Protein 1CF7 (pdb70)

Structure (mmCIF, N/CA/C/O backbone):
data_1CF7
#
_entry.id   1CF7
#
_cell.length_a   101.300
_cell.length_b   101.300
_cell.length_c   73.500
_cell.angle_alpha   90.00
_cell.angle_beta   90.00
_cell.angle_gamma   120.00
#
_symmetry.space_group_name_H-M   'P 31 2 1'
#
loop_
_entity.id
_entity.type
_entity.pdbx_description
1 polymer "DNA (5'-D(*AP*TP*TP*TP*TP*CP*GP*CP*GP*CP*GP*GP*TP*TP*TP*T)-3')"
2 polymer "DNA (5'-D(*TP*AP*AP*AP*AP*CP*CP*GP*CP*GP*CP*GP*AP*AP*AP*A)-3')"
3 polymer 'PROTEIN (TRANSCRIPTION FACTOR E2F-4)'
4 polymer 'PROTEIN (TRANSCRIPTION FACTOR DP-2)'
5 water water
#
loop_
_atom_site.group_PDB
_atom_site.id
_atom_site.type_symbol
_atom_site.label_atom_id
_atom_site.label_alt_id
_atom_site.label_comp_id
_atom_site.label_asym_id
_atom_site.label_entity_id
_atom_site.label_seq_id
_atom_site.pdbx_PDB_ins_code
_atom_site.Cartn_x
_atom_site.Cartn_y
_atom_site.Cartn_z
_atom_site.occupancy
_atom_site.B_iso_or_equiv
_atom_site.auth_seq_id
_atom_site.auth_comp_id
_atom_site.auth_asym_id
_atom_site.auth_atom_id
_atom_site.pdbx_PDB_model_num
ATOM 616 N N . SER C 3 6 ? 16.490 34.911 13.920 1.00 96.64 16 SER A N 1
ATOM 617 C CA . SER C 3 6 ? 16.481 33.425 13.987 1.00 94.85 16 SER A CA 1
ATOM 618 C C . SER C 3 6 ? 17.858 32.937 14.383 1.00 94.24 16 SER A C 1
ATOM 619 O O . SER C 3 6 ? 17.976 31.890 15.027 1.00 93.68 16 SER A O 1
ATOM 622 N N . ARG C 3 7 ? 18.891 33.701 13.997 1.00 91.60 17 ARG A N 1
ATOM 623 C CA . ARG C 3 7 ? 20.285 33.339 14.291 1.00 88.78 17 ARG A CA 1
ATOM 624 C C . ARG C 3 7 ? 20.553 33.056 15.780 1.00 88.52 17 ARG A C 1
ATOM 625 O O . ARG C 3 7 ? 21.683 32.770 16.171 1.00 92.94 17 ARG A O 1
ATOM 633 N N . HIS C 3 8 ? 19.524 33.129 16.611 1.00 87.45 18 HIS A N 1
ATOM 634 C CA . HIS C 3 8 ? 19.697 32.854 18.022 1.00 84.87 18 HIS A CA 1
ATOM 635 C C . HIS C 3 8 ? 19.339 31.407 18.301 1.00 84.99 18 HIS A C 1
ATOM 636 O O . HIS C 3 8 ? 19.790 30.835 19.284 1.00 84.06 18 HIS A O 1
ATOM 643 N N . GLU C 3 9 ? 18.513 30.824 17.439 1.00 85.50 19 GLU A N 1
ATOM 644 C CA . GLU C 3 9 ? 18.098 29.436 17.606 1.00 87.33 19 GLU A CA 1
ATOM 645 C C . GLU C 3 9 ? 19.298 28.560 17.339 1.00 84.87 19 GLU A C 1
ATOM 646 O O . GLU C 3 9 ? 19.377 27.433 17.814 1.00 84.86 19 GLU A O 1
ATOM 652 N N . LYS C 3 10 ? 20.230 29.092 16.563 1.00 82.25 20 LYS A N 1
ATOM 653 C CA . LYS C 3 10 ? 21.433 28.362 16.208 1.00 81.37 20 LYS A CA 1
ATOM 654 C C . LYS C 3 10 ? 22.663 28.855 16.976 1.00 78.16 20 LYS A C 1
ATOM 655 O O . LYS C 3 10 ? 23.738 29.035 16.388 1.00 78.27 20 LYS A O 1
ATOM 661 N N . SER C 3 11 ? 22.506 29.058 18.286 1.00 71.44 21 SER A N 1
ATOM 662 C CA . SER C 3 11 ? 23.621 29.530 19.112 1.00 67.07 21 SER A CA 1
ATOM 663 C C . SER C 3 11 ? 24.295 28.408 19.930 1.00 65.86 21 SER A C 1
ATOM 664 O O . SER C 3 11 ? 23.640 27.519 20.498 1.00 60.67 21 SER A O 1
ATOM 667 N N . LEU C 3 12 ? 25.617 28.486 19.999 1.00 62.99 22 LEU A N 1
ATOM 668 C CA . LEU C 3 12 ? 26.409 27.521 20.735 1.00 61.54 22 LEU A CA 1
ATOM 669 C C . LEU C 3 12 ? 25.778 27.378 22.127 1.00 61.56 22 LEU A C 1
ATOM 670 O O . LEU C 3 12 ? 25.588 26.254 22.653 1.00 57.84 22 LEU A O 1
ATOM 675 N N . GLY C 3 13 ? 25.436 28.538 22.692 1.00 59.53 23 GLY A N 1
ATOM 676 C CA . GLY C 3 13 ? 24.856 28.587 24.016 1.00 61.75 23 GLY A CA 1
ATOM 677 C C . GLY C 3 13 ? 23.622 27.727 24.182 1.00 64.36 23 GLY A C 1
ATOM 678 O O . GLY C 3 13 ? 23.443 27.076 25.221 1.00 62.58 23 GLY A O 1
ATOM 679 N N . LEU C 3 14 ? 22.750 27.728 23.178 1.00 64.37 24 LEU A N 1
ATOM 680 C CA . LEU C 3 14 ? 21.572 26.902 23.301 1.00 66.38 24 LEU A CA 1
ATOM 681 C C . LEU C 3 14 ? 22.049 25.470 23.261 1.00 65.26 24 LEU A C 1
ATOM 682 O O . LEU C 3 14 ? 21.713 24.687 24.160 1.00 66.62 24 LEU A O 1
ATOM 687 N N . LEU C 3 15 ? 22.859 25.131 22.259 1.00 61.73 25 LEU A N 1
ATOM 688 C CA . LEU C 3 15 ? 23.379 23.767 22.175 1.00 59.15 25 LEU A CA 1
ATOM 689 C C . LEU C 3 15 ? 23.960 23.347 23.515 1.00 58.28 25 LEU A C 1
ATOM 690 O O . LEU C 3 15 ? 23.826 22.202 23.938 1.00 55.94 25 LEU A O 1
ATOM 695 N N . THR C 3 16 ? 24.622 24.294 24.160 1.00 55.64 26 THR A N 1
ATOM 696 C CA . THR C 3 16 ? 25.241 24.037 25.426 1.00 57.82 26 THR A CA 1
ATOM 697 C C . THR C 3 16 ? 24.210 23.541 26.415 1.00 62.11 26 THR A C 1
ATOM 698 O O . THR C 3 16 ? 24.346 22.451 26.983 1.00 62.25 26 THR A O 1
ATOM 702 N N . THR C 3 17 ? 23.167 24.343 26.619 1.00 66.05 27 THR A N 1
ATOM 703 C CA . THR C 3 17 ? 22.107 24.000 27.567 1.00 68.84 27 THR A CA 1
ATOM 704 C C . THR C 3 17 ? 21.614 22.590 27.385 1.00 69.82 27 THR A C 1
ATOM 705 O O . THR C 3 17 ? 21.382 21.877 28.359 1.00 69.97 27 THR A O 1
ATOM 709 N N . LYS C 3 18 ? 21.435 22.198 26.130 1.00 72.01 28 LYS A N 1
ATOM 710 C CA . LYS C 3 18 ? 20.962 20.859 25.816 1.00 74.61 28 LYS A CA 1
ATOM 711 C C . LYS C 3 18 ? 22.020 19.829 26.236 1.00 73.91 28 LYS A C 1
ATOM 712 O O . LYS C 3 18 ? 21.720 18.854 26.922 1.00 72.69 28 LYS A O 1
ATOM 718 N N . PHE C 3 19 ? 23.260 20.069 25.820 1.00 72.76 29 PHE A N 1
ATOM 719 C CA . PHE C 3 19 ? 24.363 19.175 26.132 1.00 71.05 29 PHE A CA 1
ATOM 720 C C . PHE C 3 19 ? 24.376 18.949 27.646 1.00 71.41 29 PHE A C 1
ATOM 721 O O . PHE C 3 19 ? 24.568 17.822 28.104 1.00 69.27 29 PHE A O 1
ATOM 729 N N . VAL C 3 20 ? 24.170 20.023 28.412 1.00 71.23 30 VAL A N 1
ATOM 730 C CA . VAL C 3 20 ? 24.185 19.930 29.870 1.00 74.36 30 VAL A CA 1
ATOM 731 C C . VAL C 3 20 ? 23.091 19.045 30.386 1.00 77.38 30 VAL A C 1
ATOM 732 O O . VAL C 3 20 ? 23.338 18.143 31.178 1.00 76.74 30 VAL A O 1
ATOM 736 N N . SER C 3 21 ? 21.872 19.311 29.945 1.00 80.61 31 SER A N 1
ATOM 737 C CA . SER C 3 21 ? 20.752 18.504 30.379 1.00 84.68 31 SER A CA 1
ATOM 738 C C . SER C 3 21 ? 20.999 17.052 29.988 1.00 86.83 31 SER A C 1
ATOM 739 O O . SER C 3 21 ? 20.839 16.152 30.805 1.00 87.18 31 SER A O 1
ATOM 742 N N . LEU C 3 22 ? 21.413 16.836 28.740 1.00 90.49 32 LEU A N 1
ATOM 743 C CA . LEU C 3 22 ? 21.706 15.495 28.227 1.00 91.70 32 LEU A CA 1
ATOM 744 C C . LEU C 3 22 ? 22.700 14.875 29.199 1.00 93.22 32 LEU A C 1
ATOM 745 O O . LEU C 3 22 ? 22.526 13.754 29.675 1.00 94.09 32 LEU A O 1
ATOM 750 N N . LEU C 3 23 ? 23.741 15.645 29.489 1.00 95.20 33 LEU A N 1
ATOM 751 C CA . LEU C 3 23 ? 24.796 15.247 30.401 1.00 95.81 33 LEU A CA 1
ATOM 752 C C . LEU C 3 23 ? 24.218 14.824 31.752 1.00 97.50 33 LEU A C 1
ATOM 753 O O . LEU C 3 23 ? 24.200 13.640 32.078 1.00 97.86 33 LEU A O 1
ATOM 758 N N . GLN C 3 24 ? 23.727 15.789 32.529 1.00 100.34 34 GLN A N 1
ATOM 759 C CA . GLN C 3 24 ? 23.176 15.493 33.854 1.00 100.62 34 GLN A CA 1
ATOM 760 C C . GLN C 3 24 ? 22.123 14.395 33.902 1.00 100.79 34 GLN A C 1
ATOM 761 O O . GLN C 3 24 ? 21.895 13.815 34.959 1.00 100.82 34 GLN A O 1
ATOM 767 N N . GLU C 3 25 ? 21.479 14.092 32.779 1.00 100.82 35 GLU A N 1
ATOM 768 C CA . GLU C 3 25 ? 20.479 13.024 32.789 1.00 100.82 35 GLU A CA 1
ATOM 769 C C . GLU C 3 25 ? 21.238 11.694 32.774 1.00 100.82 35 GLU A C 1
ATOM 770 O O . GLU C 3 25 ? 21.146 10.917 33.735 1.00 100.82 35 GLU A O 1
ATOM 776 N N . ALA C 3 26 ? 21.997 11.438 31.706 1.00 100.82 36 ALA A N 1
ATOM 777 C CA . ALA C 3 26 ? 22.783 10.207 31.619 1.00 100.82 36 ALA A CA 1
ATOM 778 C C . ALA C 3 26 ? 23.593 10.092 32.915 1.00 100.76 36 ALA A C 1
ATOM 779 O O . ALA C 3 26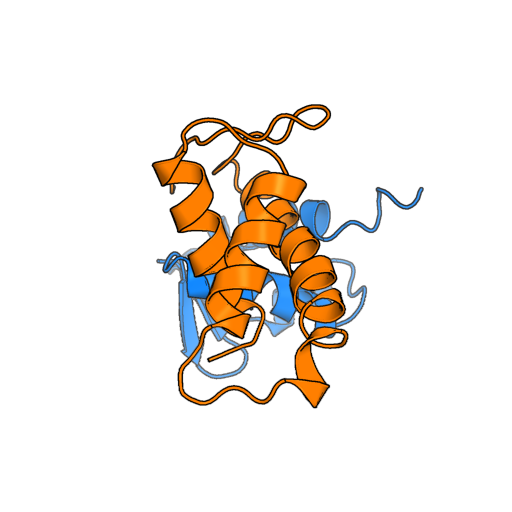 ? 24.552 10.824 33.134 1.00 100.82 36 ALA A O 1
ATOM 781 N N . LYS C 3 27 ? 23.177 9.172 33.777 1.00 100.82 37 LYS A N 1
ATOM 782 C CA . LYS C 3 27 ? 23.824 8.948 35.065 1.00 100.82 37 LYS A CA 1
ATOM 783 C C . LYS C 3 27 ? 25.192 8.291 34.817 1.00 100.82 37 LYS A C 1
ATOM 784 O O . LYS C 3 27 ? 25.631 8.198 33.661 1.00 100.69 37 LYS A O 1
ATOM 790 N N . ASP C 3 28 ? 25.853 7.842 35.888 1.00 100.82 38 ASP A N 1
ATOM 791 C CA . ASP C 3 28 ? 27.184 7.237 35.785 1.00 100.26 38 ASP A CA 1
ATOM 792 C C . ASP C 3 28 ? 28.143 8.418 35.751 1.00 100.24 38 ASP A C 1
ATOM 793 O O . ASP C 3 28 ? 29.128 8.472 36.484 1.00 100.82 38 ASP A O 1
ATOM 798 N N . GLY C 3 29 ? 27.816 9.373 34.890 1.00 99.73 39 GLY A N 1
ATOM 799 C CA . GLY C 3 29 ? 28.626 10.559 34.732 1.00 98.96 39 GLY A CA 1
ATOM 800 C C . GLY C 3 29 ? 29.248 10.482 33.361 1.00 97.94 39 GLY A C 1
ATOM 801 O O . GLY C 3 29 ? 29.982 11.371 32.931 1.00 98.94 39 GLY A O 1
ATOM 802 N N . VAL C 3 30 ? 28.932 9.401 32.663 1.00 96.78 40 VAL A N 1
ATOM 803 C CA . VAL C 3 30 ? 29.482 9.182 31.339 1.00 96.64 40 VAL A CA 1
ATOM 804 C C . VAL C 3 30 ? 28.558 9.548 30.182 1.00 95.09 40 VAL A C 1
ATOM 805 O O . VAL C 3 30 ? 27.366 9.208 30.176 1.00 95.45 40 VAL A O 1
ATOM 809 N N . LEU C 3 31 ? 29.130 10.250 29.205 1.00 92.56 41 LEU A N 1
ATOM 810 C CA . LEU C 3 31 ? 28.385 10.681 28.032 1.00 89.53 41 LEU A CA 1
ATOM 811 C C . LEU C 3 31 ? 29.096 10.204 26.777 1.00 88.14 41 LEU A C 1
ATOM 812 O O . LEU C 3 31 ? 30.327 10.216 26.699 1.00 87.22 41 LEU A O 1
ATOM 817 N N . ASP C 3 32 ? 28.300 9.775 25.803 1.00 87.19 42 ASP A N 1
ATOM 818 C CA . ASP C 3 32 ? 28.809 9.281 24.532 1.00 85.88 42 ASP A CA 1
ATOM 819 C C . ASP C 3 32 ? 28.662 10.416 23.528 1.00 83.87 42 ASP A C 1
ATOM 820 O O . ASP C 3 32 ? 27.543 10.790 23.173 1.00 82.21 42 ASP A O 1
ATOM 825 N N . LEU C 3 33 ? 29.784 10.966 23.074 1.00 82.35 43 LEU A N 1
ATOM 826 C CA . LEU C 3 33 ? 29.744 12.085 22.140 1.00 81.18 43 LEU A CA 1
ATOM 827 C C . LEU C 3 33 ? 28.900 11.823 20.907 1.00 82.43 43 LEU A C 1
ATOM 828 O O . LEU C 3 33 ? 28.461 12.757 20.249 1.00 80.05 43 LEU A O 1
ATOM 833 N N . LYS C 3 34 ? 28.667 10.551 20.604 1.00 85.69 44 LYS A N 1
ATOM 834 C CA . LYS C 3 34 ? 27.858 10.181 19.451 1.00 89.38 44 LYS A CA 1
ATOM 835 C C . LYS C 3 34 ? 26.363 10.435 19.693 1.00 91.01 44 LYS A C 1
ATOM 836 O O . LYS C 3 34 ? 25.649 10.871 18.782 1.00 90.64 44 LYS A O 1
ATOM 842 N N . LEU C 3 35 ? 25.884 10.157 20.904 1.00 92.03 45 LEU A N 1
ATOM 843 C CA . LEU C 3 35 ? 24.474 10.379 21.224 1.00 93.59 45 LEU A CA 1
ATOM 844 C C . LEU C 3 35 ? 24.105 11.846 21.105 1.00 94.68 45 LEU A C 1
ATOM 845 O O . LEU C 3 35 ? 23.233 12.234 20.314 1.00 92.96 45 LEU A O 1
ATOM 850 N N . ALA C 3 36 ? 24.772 12.651 21.925 1.00 96.04 46 ALA A N 1
ATOM 851 C CA . ALA C 3 36 ? 24.545 14.085 21.955 1.00 96.74 46 ALA A CA 1
ATOM 852 C C . ALA C 3 36 ? 24.531 14.615 20.539 1.00 97.68 46 ALA A C 1
ATOM 853 O O . ALA C 3 36 ? 23.644 15.374 20.169 1.00 97.01 46 ALA A O 1
ATOM 855 N N . ALA C 3 37 ? 25.515 14.195 19.748 1.00 98.79 47 ALA A N 1
ATOM 856 C CA . ALA C 3 37 ? 25.625 14.625 18.358 1.00 99.45 47 ALA A CA 1
ATOM 857 C C . ALA C 3 37 ? 24.250 14.665 17.684 1.00 99.95 47 ALA A C 1
ATOM 858 O O . ALA C 3 37 ? 23.831 15.701 17.154 1.00 99.86 47 ALA A O 1
ATOM 860 N N . ASP C 3 38 ? 23.545 13.538 17.720 1.00 99.24 48 ASP A N 1
ATOM 861 C CA . ASP C 3 38 ? 22.215 13.452 17.121 1.00 98.85 48 ASP A CA 1
ATOM 862 C C . ASP C 3 38 ? 21.259 14.310 17.915 1.00 97.14 48 ASP A C 1
ATOM 863 O O . ASP C 3 38 ? 20.716 15.299 17.425 1.00 93.48 48 ASP A O 1
ATOM 868 N N . THR C 3 39 ? 21.068 13.891 19.158 1.00 97.49 49 THR A N 1
ATOM 869 C CA . THR C 3 39 ? 20.191 14.553 20.108 1.00 99.68 49 THR A CA 1
ATOM 870 C C . THR C 3 39 ? 20.318 16.075 20.073 1.00 100.67 49 THR A C 1
ATOM 871 O O . THR C 3 39 ? 19.358 16.787 20.364 1.00 100.82 49 THR A O 1
ATOM 875 N N . LEU C 3 40 ? 21.501 16.570 19.718 1.00 100.82 50 LEU A N 1
ATOM 876 C CA . LEU C 3 40 ? 21.755 18.016 19.674 1.00 100.82 50 LEU A CA 1
ATOM 877 C C . LEU C 3 40 ? 21.629 18.649 18.296 1.00 100.70 50 LEU A C 1
ATOM 878 O O . LEU C 3 40 ? 22.584 19.233 17.777 1.00 100.82 50 LEU A O 1
ATOM 883 N N . ALA C 3 41 ? 20.448 18.529 17.705 1.00 100.82 51 ALA A N 1
ATOM 884 C CA . ALA C 3 41 ? 20.179 19.121 16.399 1.00 100.82 51 ALA A CA 1
ATOM 885 C C . ALA C 3 41 ? 20.971 18.504 15.264 1.00 100.82 51 ALA A C 1
ATOM 886 O O . ALA C 3 41 ? 20.687 18.767 14.093 1.00 100.82 51 ALA A O 1
ATOM 888 N N . VAL C 3 42 ? 21.960 17.682 15.596 1.00 100.82 52 VAL A N 1
ATOM 889 C CA . VAL C 3 42 ? 22.789 17.086 14.556 1.00 100.82 52 VAL A CA 1
ATOM 890 C C . VAL C 3 42 ? 23.171 18.225 13.591 1.00 100.82 52 VAL A C 1
ATOM 891 O O . VAL C 3 42 ? 23.297 18.008 12.378 1.00 100.82 52 VAL A O 1
ATOM 893 N N . ARG C 3 43 ? 23.334 19.431 14.156 1.00 99.14 53 ARG A N 1
ATOM 894 C CA . ARG C 3 43 ? 23.697 20.652 13.415 1.00 97.42 53 ARG A CA 1
ATOM 895 C C . ARG C 3 43 ? 25.044 20.502 12.703 1.00 96.65 53 ARG A C 1
ATOM 896 O O . ARG C 3 43 ? 25.304 21.168 11.700 1.00 97.34 53 ARG A O 1
ATOM 898 N N . GLN C 3 44 ? 25.885 19.634 13.265 1.00 95.43 54 GLN A N 1
ATOM 899 C CA . GLN C 3 44 ? 27.223 19.251 12.780 1.00 91.91 54 GLN A CA 1
ATOM 900 C C . GLN C 3 44 ? 28.203 19.016 13.907 1.00 87.60 54 GLN A C 1
ATOM 901 O O . GLN C 3 44 ? 28.366 19.854 14.795 1.00 88.71 54 GLN A O 1
ATOM 907 N N . LYS C 3 45 ? 28.832 17.842 13.858 1.00 81.43 55 LYS A N 1
ATOM 908 C CA . LYS C 3 45 ? 29.777 17.395 14.871 1.00 73.48 55 LYS A CA 1
ATOM 909 C C . LYS C 3 45 ? 30.665 18.482 15.420 1.00 65.66 55 LYS A C 1
ATOM 910 O O . LYS C 3 45 ? 30.715 18.678 16.636 1.00 64.24 55 LYS A O 1
ATOM 916 N N . ARG C 3 46 ? 31.344 19.190 14.521 1.00 59.69 56 ARG A N 1
ATOM 917 C CA . ARG C 3 46 ? 32.252 20.274 14.904 1.00 56.74 56 ARG A CA 1
ATOM 918 C C . ARG C 3 46 ? 31.839 20.979 16.178 1.00 55.80 56 ARG A C 1
ATOM 919 O O . ARG C 3 46 ? 32.625 21.078 17.117 1.00 56.12 56 ARG A O 1
ATOM 927 N N . ARG C 3 47 ? 30.602 21.465 16.200 1.00 53.36 57 ARG A N 1
ATOM 928 C CA . ARG C 3 47 ? 30.077 22.173 17.364 1.00 54.47 57 ARG A CA 1
ATOM 929 C C . ARG C 3 47 ? 30.236 21.471 18.719 1.00 54.42 57 ARG A C 1
ATOM 930 O O . ARG C 3 47 ? 30.488 22.126 19.747 1.00 54.96 57 ARG A O 1
ATOM 938 N N . ILE C 3 48 ? 30.083 20.150 18.742 1.00 51.71 58 ILE A N 1
ATOM 939 C CA . ILE C 3 48 ? 30.215 19.451 20.010 1.00 51.34 58 ILE A CA 1
ATOM 940 C C . ILE C 3 48 ? 31.563 19.750 20.627 1.00 52.08 58 ILE A C 1
ATOM 941 O O . ILE C 3 48 ? 31.693 20.021 21.833 1.00 48.75 58 ILE A O 1
ATOM 946 N N . TYR C 3 49 ? 32.580 19.737 19.787 1.00 49.54 59 TYR A N 1
ATOM 947 C CA . TYR C 3 49 ? 33.887 19.992 20.325 1.00 51.36 59 TYR A CA 1
ATOM 948 C C . TYR C 3 49 ? 34.008 21.389 20.896 1.00 51.03 59 TYR A C 1
ATOM 949 O O . TYR C 3 49 ? 34.833 21.603 21.805 1.00 46.81 59 TYR A O 1
ATOM 958 N N . ASP C 3 50 ? 33.198 22.329 20.381 1.00 50.38 60 ASP A N 1
ATOM 959 C CA . ASP C 3 50 ? 33.226 23.692 20.904 1.00 48.62 60 ASP A CA 1
ATOM 960 C C . ASP C 3 50 ? 32.825 23.575 22.365 1.00 47.02 60 ASP A C 1
ATOM 961 O O . ASP C 3 50 ? 33.440 24.156 23.246 1.00 45.99 60 ASP A O 1
ATOM 966 N N . ILE C 3 51 ? 31.803 22.791 22.644 1.00 46.16 61 ILE A N 1
ATOM 967 C CA . ILE C 3 51 ? 31.392 22.686 24.032 1.00 49.85 61 ILE A CA 1
ATOM 968 C C . ILE C 3 51 ? 32.432 21.974 24.877 1.00 49.92 61 ILE A C 1
ATOM 969 O O . ILE C 3 51 ? 32.905 22.531 25.863 1.00 50.01 61 ILE A O 1
ATOM 974 N N . THR C 3 52 ? 32.796 20.753 24.495 1.00 49.41 62 THR A N 1
ATOM 975 C CA . THR C 3 52 ? 33.773 20.011 25.290 1.00 50.78 62 THR A CA 1
ATOM 976 C C . THR C 3 52 ? 35.084 20.753 25.542 1.00 49.63 62 THR A C 1
ATOM 977 O O . THR C 3 52 ? 35.589 20.701 26.654 1.00 47.00 62 THR A O 1
ATOM 981 N N . ASN C 3 53 ? 35.641 21.450 24.551 1.00 46.91 63 ASN A N 1
ATOM 982 C CA . ASN C 3 53 ? 36.912 22.129 24.819 1.00 48.11 63 ASN A CA 1
ATOM 983 C C . ASN C 3 53 ? 36.846 23.131 25.989 1.00 46.94 63 ASN A C 1
ATOM 984 O O . ASN C 3 53 ? 37.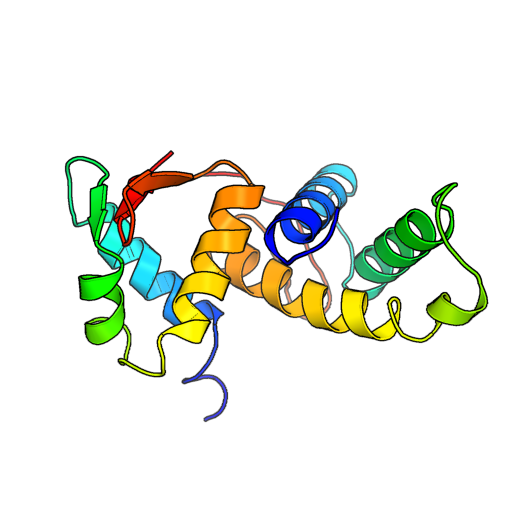783 23.235 26.795 1.00 41.44 63 ASN A O 1
ATOM 989 N N . VAL C 3 54 ? 35.755 23.881 26.095 1.00 43.80 64 VAL A N 1
ATOM 990 C CA . VAL C 3 54 ? 35.720 24.815 27.180 1.00 45.87 64 VAL A CA 1
ATOM 991 C C . VAL C 3 54 ? 35.355 24.147 28.509 1.00 46.37 64 VAL A C 1
ATOM 992 O O . VAL C 3 54 ? 35.893 24.526 29.548 1.00 43.99 64 VAL A O 1
ATOM 996 N N . LEU C 3 55 ? 34.499 23.132 28.507 1.00 43.76 65 LEU A N 1
ATOM 997 C CA . LEU C 3 55 ? 34.235 22.465 29.761 1.00 44.92 65 LEU A CA 1
ATOM 998 C C . LEU C 3 55 ? 35.516 21.752 30.284 1.00 50.98 65 LEU A C 1
ATOM 999 O O . LEU C 3 55 ? 35.702 21.623 31.512 1.00 49.98 65 LEU A O 1
ATOM 1004 N N . GLU C 3 56 ? 36.394 21.302 29.365 1.00 51.50 66 GLU A N 1
ATOM 1005 C CA . GLU C 3 56 ? 37.640 20.628 29.730 1.00 53.74 66 GLU A CA 1
ATOM 1006 C C . GLU C 3 56 ? 38.655 21.644 30.239 1.00 57.45 66 GLU A C 1
ATOM 1007 O O . GLU C 3 56 ? 39.389 21.375 31.196 1.00 60.25 66 GLU A O 1
ATOM 1013 N N . GLY C 3 57 ? 38.695 22.819 29.608 1.00 58.16 67 GLY A N 1
ATOM 1014 C CA . GLY C 3 57 ? 39.626 23.851 30.036 1.00 55.70 67 GLY A CA 1
ATOM 1015 C C . GLY C 3 57 ? 39.383 24.310 31.469 1.00 57.54 67 GLY A C 1
ATOM 1016 O O . GLY C 3 57 ? 40.322 24.687 32.183 1.00 60.56 67 GLY A O 1
ATOM 1017 N N . ILE C 3 58 ? 38.124 24.269 31.885 1.00 53.45 68 ILE A N 1
ATOM 1018 C CA . ILE C 3 58 ? 37.713 24.688 33.209 1.00 55.90 68 ILE A CA 1
ATOM 1019 C C . ILE C 3 58 ? 37.956 23.556 34.204 1.00 58.67 68 ILE A C 1
ATOM 1020 O O . ILE C 3 58 ? 38.166 23.767 35.399 1.00 59.17 68 ILE A O 1
ATOM 1025 N N . GLY C 3 59 ? 37.933 22.336 33.704 1.00 57.06 69 GLY A N 1
ATOM 1026 C CA . GLY C 3 59 ? 38.128 21.233 34.602 1.00 57.70 69 GLY A CA 1
ATOM 1027 C C . GLY C 3 59 ? 36.816 20.646 35.100 1.00 58.25 69 GLY A C 1
ATOM 1028 O O . GLY C 3 59 ? 36.828 19.926 36.090 1.00 61.08 69 GLY A O 1
ATOM 1029 N N . LEU C 3 60 ? 35.693 20.931 34.444 1.00 56.82 70 LEU A N 1
ATOM 1030 C CA . LEU C 3 60 ? 34.421 20.361 34.875 1.00 56.82 70 LEU A CA 1
ATOM 1031 C C . LEU C 3 60 ? 34.163 19.033 34.207 1.00 58.27 70 LEU A C 1
ATOM 1032 O O . LEU C 3 60 ? 33.169 18.372 34.471 1.00 60.84 70 LEU A O 1
ATOM 1037 N N . ILE C 3 61 ? 35.069 18.623 33.341 1.00 61.29 71 ILE A N 1
ATOM 1038 C CA . ILE C 3 61 ? 34.866 17.395 32.606 1.00 62.40 71 ILE A CA 1
ATOM 1039 C C . ILE C 3 61 ? 36.192 16.869 32.126 1.00 64.44 71 ILE A C 1
ATOM 1040 O O . ILE C 3 61 ? 37.215 17.510 32.311 1.00 64.69 71 ILE A O 1
ATOM 1045 N N . GLU C 3 62 ? 36.179 15.704 31.493 1.00 71.10 72 GLU A N 1
ATOM 1046 C CA . GLU C 3 62 ? 37.418 15.112 30.996 1.00 75.10 72 GLU A CA 1
ATOM 1047 C C . GLU C 3 62 ? 37.197 14.004 29.992 1.00 75.72 72 GLU A C 1
ATOM 1048 O O . GLU C 3 62 ? 36.155 13.342 30.019 1.00 75.05 72 GLU A O 1
ATOM 1054 N N . LYS C 3 63 ? 38.168 13.795 29.104 1.00 76.94 73 LYS A N 1
ATOM 1055 C CA . LYS C 3 63 ? 38.010 12.727 28.130 1.00 80.28 73 LYS A CA 1
ATOM 1056 C C . LYS C 3 63 ? 38.159 11.442 28.913 1.00 81.94 73 LYS A C 1
ATOM 1057 O O . LYS C 3 63 ? 39.105 11.311 29.685 1.00 82.53 73 LYS A O 1
ATOM 1063 N N . LYS C 3 64 ? 37.217 10.514 28.750 1.00 83.74 74 LYS A N 1
ATOM 1064 C CA . LYS C 3 64 ? 37.320 9.243 29.449 1.00 86.57 74 LYS A CA 1
ATOM 1065 C C . LYS C 3 64 ? 37.756 8.179 28.446 1.00 88.11 74 LYS A C 1
ATOM 1066 O O . LYS C 3 64 ? 38.498 7.269 28.791 1.00 89.63 74 LYS A O 1
ATOM 1072 N N . SER C 3 65 ? 37.293 8.317 27.204 1.00 91.04 75 SER A N 1
ATOM 1073 C CA . SER C 3 65 ? 37.629 7.423 26.085 1.00 91.77 75 SER A CA 1
ATOM 1074 C C . SER C 3 65 ? 37.040 7.977 24.793 1.00 92.85 75 SER A C 1
ATOM 1075 O O . SER C 3 65 ? 35.977 8.610 24.818 1.00 94.16 75 SER A O 1
ATOM 1078 N N . LYS C 3 66 ? 37.717 7.732 23.668 1.00 93.08 76 LYS A N 1
ATOM 1079 C CA . LYS C 3 66 ? 37.273 8.248 22.367 1.00 92.96 76 LYS A CA 1
ATOM 1080 C C . LYS C 3 66 ? 35.756 8.275 22.260 1.00 91.83 76 LYS A C 1
ATOM 1081 O O . LYS C 3 66 ? 35.085 7.316 22.642 1.00 93.31 76 LYS A O 1
ATOM 1087 N N . ASN C 3 67 ? 35.226 9.396 21.772 1.00 88.68 77 ASN A N 1
ATOM 1088 C CA . ASN C 3 67 ? 33.794 9.565 21.599 1.00 85.58 77 ASN A CA 1
ATOM 1089 C C . ASN C 3 67 ? 33.100 9.478 22.945 1.00 81.51 77 ASN A C 1
ATOM 1090 O O . ASN C 3 67 ? 31.892 9.274 23.012 1.00 80.37 77 ASN A O 1
ATOM 1095 N N . SER C 3 68 ? 33.862 9.650 24.018 1.00 76.33 78 SER A N 1
ATOM 1096 C CA . SER C 3 68 ? 33.274 9.570 25.341 1.00 75.84 78 SER A CA 1
ATOM 1097 C C . SER C 3 68 ? 33.960 10.478 26.376 1.00 74.58 78 SER A C 1
ATOM 1098 O O . SER C 3 68 ? 35.185 10.653 26.365 1.00 72.70 78 SER A O 1
ATOM 1101 N N . ILE C 3 69 ? 33.160 11.050 27.275 1.00 72.37 79 ILE A N 1
ATOM 1102 C CA . ILE C 3 69 ? 33.691 11.941 28.309 1.00 72.35 79 ILE A CA 1
ATOM 1103 C C . ILE C 3 69 ? 32.992 11.806 29.684 1.00 74.37 79 ILE A C 1
ATOM 1104 O O . ILE C 3 69 ? 31.799 11.457 29.761 1.00 72.22 79 ILE A O 1
ATOM 1109 N N . GLN C 3 70 ? 33.746 12.083 30.756 1.00 75.96 80 GLN A N 1
ATOM 1110 C CA . GLN C 3 70 ? 33.255 11.976 32.139 1.00 76.85 80 GLN A CA 1
ATOM 1111 C C . GLN C 3 70 ? 33.018 13.294 32.876 1.00 76.53 80 GLN A C 1
ATOM 1112 O O . GLN C 3 70 ? 33.903 14.143 32.932 1.00 73.87 80 GLN A O 1
ATOM 1118 N N . TRP C 3 71 ? 31.837 13.451 33.473 1.00 78.45 81 TRP A N 1
ATOM 1119 C CA . TRP C 3 71 ? 31.540 14.678 34.213 1.00 79.71 81 TRP A CA 1
ATOM 1120 C C . TRP C 3 71 ? 32.382 14.837 35.454 1.00 81.72 81 TRP A C 1
ATOM 1121 O O . TRP C 3 71 ? 32.480 13.932 36.275 1.00 80.88 81 TRP A O 1
ATOM 1132 N N . LYS C 3 72 ? 32.968 16.023 35.570 1.00 85.37 82 LYS A N 1
ATOM 1133 C CA . LYS C 3 72 ? 33.820 16.420 36.681 1.00 87.63 82 LYS A CA 1
ATOM 1134 C C . LYS C 3 72 ? 35.095 15.598 36.779 1.00 89.00 82 LYS A C 1
ATOM 1135 O O . LYS C 3 72 ? 35.217 14.593 36.051 1.00 91.37 82 LYS A O 1
ATOM 1141 N N . GLY D 4 9 ? 48.790 25.947 25.284 1.00 76.22 68 GLY B N 1
ATOM 1142 C CA . GLY D 4 9 ? 49.488 26.681 24.180 1.00 78.31 68 GLY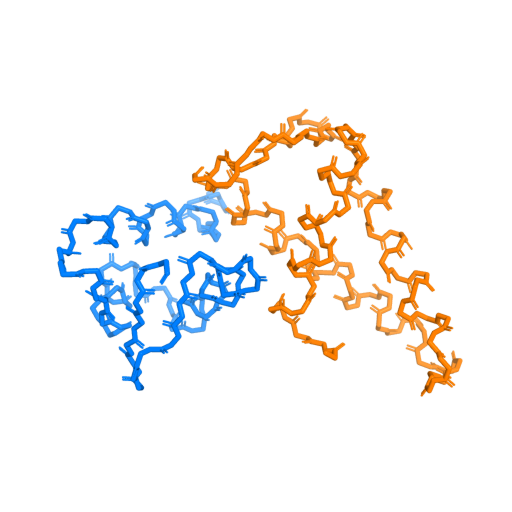 B CA 1
ATOM 1143 C C . GLY D 4 9 ? 48.470 27.550 23.473 1.00 76.20 68 GLY B C 1
ATOM 1144 O O . GLY D 4 9 ? 48.511 28.783 23.550 1.00 76.40 68 GLY B O 1
ATOM 1145 N N . LYS D 4 10 ? 47.558 26.892 22.765 1.00 73.75 69 LYS B N 1
ATOM 1146 C CA . LYS D 4 10 ? 46.477 27.586 22.089 1.00 70.29 69 LYS B CA 1
ATOM 1147 C C . LYS D 4 10 ? 45.237 26.714 22.093 1.00 64.83 69 LYS B C 1
ATOM 1148 O O . LYS D 4 10 ? 45.123 25.777 22.905 1.00 63.29 69 LYS B O 1
ATOM 1154 N N . GLY D 4 11 ? 44.311 27.003 21.188 1.00 57.47 70 GLY B N 1
ATOM 1155 C CA . GLY D 4 11 ? 43.075 26.237 21.178 1.00 53.61 70 GLY B CA 1
ATOM 1156 C C . GLY D 4 11 ? 42.059 26.712 22.220 1.00 49.16 70 GLY B C 1
ATOM 1157 O O . GLY D 4 11 ? 42.402 27.242 23.299 1.00 43.94 70 GLY B O 1
ATOM 1158 N N . LEU D 4 12 ? 40.793 26.506 21.885 1.00 46.69 71 LEU B N 1
ATOM 1159 C CA . LEU D 4 12 ? 39.691 26.910 22.725 1.00 44.15 71 LEU B CA 1
ATOM 1160 C C . LEU D 4 12 ? 39.932 26.500 24.166 1.00 46.54 71 LEU B C 1
ATOM 1161 O O . LEU D 4 12 ? 39.756 27.286 25.090 1.00 46.41 71 LEU B O 1
ATOM 1166 N N . ARG D 4 13 ? 40.339 25.253 24.358 1.00 47.72 72 ARG B N 1
ATOM 1167 C CA . ARG D 4 13 ? 40.611 24.746 25.689 1.00 46.20 72 ARG B CA 1
ATOM 1168 C C . ARG D 4 13 ? 41.598 25.628 26.469 1.00 46.94 72 ARG B C 1
ATOM 1169 O O . ARG D 4 13 ? 41.378 25.899 27.645 1.00 47.70 72 ARG B O 1
ATOM 1177 N N . HIS D 4 14 ? 42.653 26.127 25.836 1.00 43.26 73 HIS B N 1
ATOM 1178 C CA . HIS D 4 14 ? 43.570 26.953 26.592 1.00 43.60 73 HIS B CA 1
ATOM 1179 C C . HIS D 4 14 ? 43.068 28.380 26.837 1.00 46.31 73 HIS B C 1
ATOM 1180 O O . HIS D 4 14 ? 43.407 28.989 27.842 1.00 49.48 73 HIS B O 1
ATOM 1187 N N . PHE D 4 15 ? 42.259 28.923 25.939 1.00 47.33 74 PHE B N 1
ATOM 1188 C CA . PHE D 4 15 ? 41.746 30.277 26.132 1.00 47.44 74 PHE B CA 1
ATOM 1189 C C . PHE D 4 15 ? 40.531 30.361 27.083 1.00 48.73 74 PHE B C 1
ATOM 1190 O O . PHE D 4 15 ? 40.321 31.375 27.727 1.00 49.52 74 PHE B O 1
ATOM 1198 N N . SER D 4 16 ? 39.748 29.295 27.182 1.00 49.09 75 SER B N 1
ATOM 1199 C CA . SER D 4 16 ? 38.612 29.286 28.087 1.00 49.86 75 SER B CA 1
ATOM 1200 C C . SER D 4 16 ? 39.117 29.386 29.528 1.00 49.65 75 SER B C 1
ATOM 1201 O O . SER D 4 16 ? 38.448 29.912 30.407 1.00 47.50 75 SER B O 1
ATOM 1204 N N . MET D 4 17 ? 40.302 28.845 29.773 1.00 52.27 76 MET B N 1
ATOM 1205 C CA . MET D 4 17 ? 40.851 28.894 31.121 1.00 52.06 76 MET B CA 1
ATOM 1206 C C . MET D 4 17 ? 41.332 30.335 31.401 1.00 51.00 76 MET B C 1
ATOM 1207 O O . MET D 4 17 ? 41.201 30.848 32.522 1.00 43.86 76 MET B O 1
ATOM 1212 N N . LYS D 4 18 ? 41.906 30.971 30.376 1.00 46.49 77 LYS B N 1
ATOM 1213 C CA . LYS D 4 18 ? 42.360 32.342 30.525 1.00 45.79 77 LYS B CA 1
ATOM 1214 C C . LYS D 4 18 ? 41.152 33.247 30.820 1.00 45.42 77 LYS B C 1
ATOM 1215 O O . LYS D 4 18 ? 41.178 34.078 31.735 1.00 45.88 77 LYS B O 1
ATOM 1221 N N . VAL D 4 19 ? 40.086 33.042 30.060 1.00 40.20 78 VAL B N 1
ATOM 1222 C CA . VAL D 4 19 ? 38.882 33.792 30.207 1.00 38.36 78 VAL B CA 1
ATOM 1223 C C . VAL D 4 19 ? 38.278 33.647 31.588 1.00 43.46 78 VAL B C 1
ATOM 1224 O O . VAL D 4 19 ? 38.031 34.646 32.285 1.00 44.98 78 VAL B O 1
ATOM 1228 N N . CYS D 4 20 ? 38.040 32.399 31.979 1.00 45.00 79 CYS B N 1
ATOM 1229 C CA . CYS D 4 20 ? 37.433 32.104 33.261 1.00 48.95 79 CYS B CA 1
ATOM 1230 C C . CYS D 4 20 ? 38.255 32.655 34.456 1.00 49.30 79 CYS B C 1
ATOM 1231 O O . CYS D 4 20 ? 37.674 33.068 35.445 1.00 51.60 79 CYS B O 1
ATOM 1234 N N . GLU D 4 21 ? 39.581 32.714 34.343 1.00 51.65 80 GLU B N 1
ATOM 1235 C CA . GLU D 4 21 ? 40.426 33.244 35.428 1.00 55.62 80 GLU B CA 1
ATOM 1236 C C . GLU D 4 21 ? 40.245 34.740 35.495 1.00 57.39 80 GLU B C 1
ATOM 1237 O O . GLU D 4 21 ? 40.004 35.313 36.560 1.00 60.28 80 GLU B O 1
ATOM 1243 N N . LYS D 4 22 ? 40.359 35.362 34.331 1.00 57.20 81 LYS B N 1
ATOM 1244 C CA . LYS D 4 22 ? 40.240 36.809 34.201 1.00 57.81 81 LYS B CA 1
ATOM 1245 C C . LYS D 4 22 ? 38.958 37.352 34.847 1.00 55.79 81 LYS B C 1
ATOM 1246 O O . LYS D 4 22 ? 39.001 38.240 35.697 1.00 53.77 81 LYS B O 1
ATOM 1252 N N . VAL D 4 23 ? 37.824 36.819 34.424 1.00 53.11 82 VAL B N 1
ATOM 1253 C CA . VAL D 4 23 ? 36.566 37.262 34.950 1.00 53.19 82 VAL B CA 1
ATOM 1254 C C . VAL D 4 23 ? 36.468 37.116 36.468 1.00 55.95 82 VAL B C 1
ATOM 1255 O O . VAL D 4 23 ? 36.129 38.084 37.152 1.00 55.78 82 VAL B O 1
ATOM 1259 N N . GLN D 4 24 ? 36.770 35.936 37.008 1.00 56.89 83 GLN B N 1
ATOM 1260 C CA . GLN D 4 24 ? 36.676 35.781 38.451 1.00 56.87 83 GLN B CA 1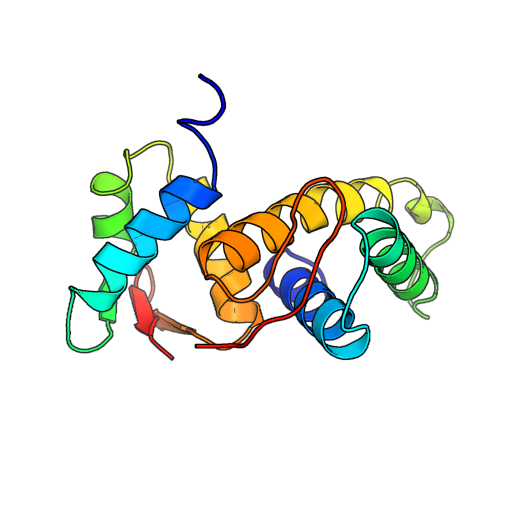
ATOM 1261 C C . GLN D 4 24 ? 37.589 36.821 39.077 1.00 57.80 83 GLN B C 1
ATOM 1262 O O . GLN D 4 24 ? 37.150 37.590 39.897 1.00 59.89 83 GLN B O 1
ATOM 1268 N N . ARG D 4 25 ? 38.844 36.895 38.656 1.00 58.49 84 ARG B N 1
ATOM 1269 C CA . ARG D 4 25 ? 39.743 37.870 39.250 1.00 58.16 84 ARG B CA 1
ATOM 1270 C C . ARG D 4 25 ? 39.303 39.322 39.136 1.00 59.85 84 ARG B C 1
ATOM 1271 O O . ARG D 4 25 ? 39.687 40.149 39.959 1.00 56.44 84 ARG B O 1
ATOM 1279 N N . LYS D 4 26 ? 38.524 39.662 38.118 1.00 60.72 85 LYS B N 1
ATOM 1280 C CA . LYS D 4 26 ? 38.091 41.048 38.010 1.00 61.05 85 LYS B CA 1
ATOM 1281 C C . LYS D 4 26 ? 36.728 41.319 38.586 1.00 58.70 85 LYS B C 1
ATOM 1282 O O . LYS D 4 26 ? 36.351 42.465 38.735 1.00 59.88 85 LYS B O 1
ATOM 1288 N N . GLY D 4 27 ? 35.996 40.263 38.921 1.00 58.06 86 GLY B N 1
ATOM 1289 C CA . GLY D 4 27 ? 34.662 40.420 39.490 1.00 51.31 86 GLY B CA 1
ATOM 1290 C C . GLY D 4 27 ? 33.673 40.925 38.476 1.00 48.07 86 GLY B C 1
ATOM 1291 O O . GLY D 4 27 ? 32.682 40.257 38.173 1.00 48.18 86 GLY B O 1
ATOM 1292 N N . THR D 4 28 ? 33.945 42.109 37.940 1.00 49.48 87 THR B N 1
ATOM 1293 C CA . THR D 4 28 ? 33.081 42.670 36.905 1.00 56.86 87 THR B CA 1
ATOM 1294 C C . THR D 4 28 ? 33.961 43.173 35.751 1.00 55.73 87 THR B C 1
ATOM 1295 O O . THR D 4 28 ? 35.035 43.769 35.998 1.00 55.81 87 THR B O 1
ATOM 1299 N N . THR D 4 29 ? 33.533 42.947 34.505 1.00 50.70 88 THR B N 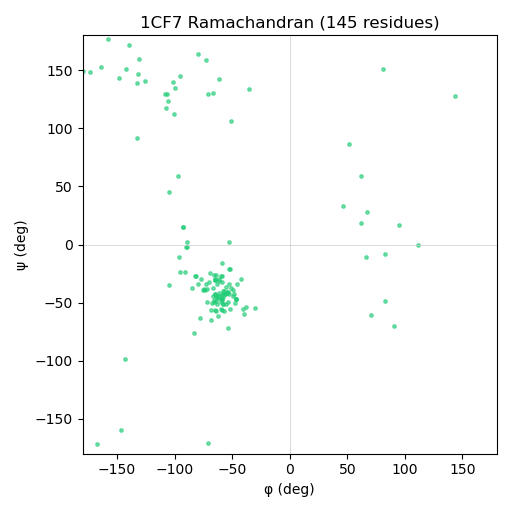1
ATOM 1300 C CA . THR D 4 29 ? 34.378 43.400 33.399 1.00 53.76 88 THR B CA 1
ATOM 1301 C C . THR D 4 29 ? 33.666 43.371 32.059 1.00 54.79 88 THR B C 1
ATOM 1302 O O . THR D 4 29 ? 32.447 43.118 32.004 1.00 56.00 88 THR B O 1
ATOM 1306 N N . SER D 4 30 ? 34.438 43.611 30.992 1.00 52.27 89 SER B N 1
ATOM 1307 C CA . SER D 4 30 ? 33.910 43.633 29.621 1.00 53.06 89 SER B CA 1
ATOM 1308 C C . SER D 4 30 ? 34.719 42.779 28.602 1.00 53.15 89 SER B C 1
ATOM 1309 O O . SER D 4 30 ? 35.918 42.491 28.845 1.00 47.68 89 SER B O 1
ATOM 1312 N N . TYR D 4 31 ? 34.040 42.440 27.481 1.00 47.96 90 TYR B N 1
ATOM 1313 C CA . TYR D 4 31 ? 34.586 41.678 26.363 1.00 46.58 90 TYR B CA 1
ATOM 1314 C C . TYR D 4 31 ? 35.905 42.267 25.995 1.00 49.81 90 TYR B C 1
ATOM 1315 O O . TYR D 4 31 ? 36.913 41.562 25.896 1.00 50.65 90 TYR B O 1
ATOM 1324 N N . ASN D 4 32 ? 35.914 43.577 25.810 1.00 51.39 91 ASN B N 1
ATOM 1325 C CA . ASN D 4 32 ? 37.149 44.202 25.415 1.00 54.36 91 ASN B CA 1
ATOM 1326 C C . ASN D 4 32 ? 38.250 44.181 26.417 1.00 54.04 91 ASN B C 1
ATOM 1327 O O . ASN D 4 32 ? 39.409 44.001 26.038 1.00 56.22 91 ASN B O 1
ATOM 1332 N N . GLU D 4 33 ? 37.932 44.330 27.695 1.00 54.73 92 GLU B N 1
ATOM 1333 C CA . GLU D 4 33 ? 39.012 44.297 28.689 1.00 56.99 92 GLU B CA 1
ATOM 1334 C C . GLU D 4 33 ? 39.586 42.858 28.698 1.00 54.38 92 GLU B C 1
ATOM 1335 O O . GLU D 4 33 ? 40.799 42.638 28.689 1.00 52.39 92 GLU B O 1
ATOM 1341 N N . VAL D 4 34 ? 38.697 41.881 28.678 1.00 48.90 93 VAL B N 1
ATOM 1342 C CA . VAL D 4 34 ? 39.134 40.513 28.684 1.00 46.75 93 VAL B CA 1
ATOM 1343 C C . VAL D 4 34 ? 40.031 40.197 27.475 1.00 48.07 93 VAL B C 1
ATOM 1344 O O . VAL D 4 34 ? 41.197 39.767 27.612 1.00 41.67 93 VAL B O 1
ATOM 1348 N N . ALA D 4 35 ? 39.490 40.444 26.289 1.00 43.68 94 ALA B N 1
ATOM 1349 C CA . ALA D 4 35 ? 40.231 40.137 25.089 1.00 44.74 94 ALA B CA 1
ATOM 1350 C C . ALA D 4 35 ? 41.568 40.871 24.958 1.00 47.09 94 ALA B C 1
ATOM 1351 O O . ALA D 4 35 ? 42.603 40.253 24.706 1.00 45.65 94 ALA B O 1
ATOM 1353 N N . ASP D 4 36 ? 41.565 42.181 25.156 1.00 51.45 95 ASP B N 1
ATOM 1354 C CA . ASP D 4 36 ? 42.808 42.929 25.018 1.00 56.31 95 ASP B CA 1
ATOM 1355 C C . ASP D 4 36 ? 43.891 42.382 25.940 1.00 53.79 95 ASP B C 1
ATOM 1356 O O . ASP D 4 36 ? 45.045 42.299 25.534 1.00 53.68 95 ASP B O 1
ATOM 1361 N N . GLU D 4 37 ? 43.533 42.005 27.168 1.00 54.05 96 GLU B N 1
ATOM 1362 C CA . GLU D 4 37 ? 44.534 41.460 28.080 1.00 56.30 96 GLU B CA 1
ATOM 1363 C C . GLU D 4 37 ? 45.034 40.074 27.690 1.00 53.80 96 GLU B C 1
ATOM 1364 O O . GLU D 4 37 ? 46.185 39.748 27.949 1.00 50.63 96 GLU B O 1
ATOM 1370 N N . LEU D 4 38 ? 44.186 39.246 27.088 1.00 48.63 97 LEU B N 1
ATOM 1371 C CA . LEU D 4 38 ? 44.667 37.940 26.666 1.00 48.31 97 LEU B CA 1
ATOM 1372 C C . LEU D 4 38 ? 45.589 38.120 25.468 1.00 46.42 97 LEU B C 1
ATOM 1373 O O . LEU D 4 38 ? 46.588 37.430 25.348 1.00 48.28 97 LEU B O 1
ATOM 1378 N N . VAL D 4 39 ? 45.243 39.048 24.587 1.00 44.17 98 VAL B N 1
ATOM 1379 C CA . VAL D 4 39 ? 46.025 39.303 23.403 1.00 45.73 98 VAL B CA 1
ATOM 1380 C C . VAL D 4 39 ? 47.400 39.819 23.795 1.00 52.12 98 VAL B C 1
ATOM 1381 O O . VAL D 4 39 ? 48.431 39.318 23.319 1.00 54.28 98 VAL B O 1
ATOM 1385 N N . SER D 4 40 ? 47.413 40.803 24.682 1.00 57.28 99 SER B N 1
ATOM 1386 C CA . SER D 4 40 ? 48.656 41.395 25.161 1.00 62.85 99 SER B CA 1
ATOM 1387 C C . SER D 4 40 ? 49.595 40.335 25.815 1.00 65.62 99 SER B C 1
ATOM 1388 O O . SER D 4 40 ? 50.806 40.332 25.568 1.00 68.68 99 SER B O 1
ATOM 1391 N N . GLU D 4 41 ? 49.038 39.430 26.621 1.00 65.44 100 GLU B N 1
ATOM 1392 C CA . GLU D 4 41 ? 49.826 38.383 27.264 1.00 66.78 100 GLU B CA 1
ATOM 1393 C C . GLU D 4 41 ? 50.409 37.402 26.260 1.00 66.17 100 GLU B C 1
ATOM 1394 O O . GLU D 4 41 ? 51.589 37.063 26.316 1.00 66.31 100 GLU B O 1
ATOM 1400 N N . PHE D 4 42 ? 49.574 36.924 25.350 1.00 63.61 101 PHE B N 1
ATOM 1401 C CA . PHE D 4 42 ? 50.037 35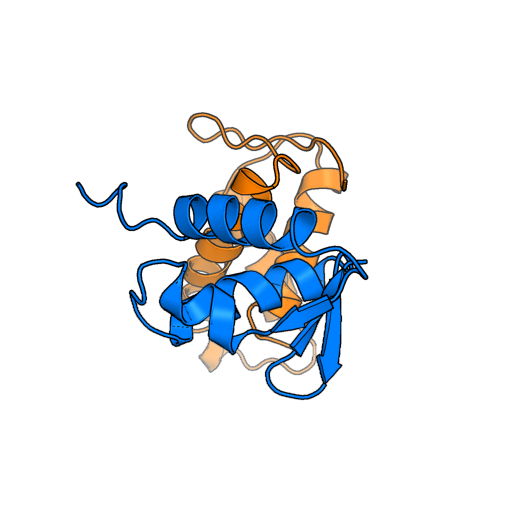.989 24.338 1.00 61.92 101 PHE B CA 1
ATOM 1402 C C . PHE D 4 42 ? 51.148 36.677 23.545 1.00 60.63 101 PHE B C 1
ATOM 1403 O O . PHE D 4 42 ? 52.211 36.127 23.324 1.00 58.01 101 PHE B O 1
ATOM 1411 N N . THR D 4 43 ? 50.889 37.905 23.138 1.00 61.94 102 THR B N 1
ATOM 1412 C CA . THR D 4 43 ? 51.866 38.667 22.389 1.00 65.41 102 THR B CA 1
ATOM 1413 C C . THR D 4 43 ? 53.185 38.946 23.099 1.00 67.10 102 THR B C 1
ATOM 1414 O O . THR D 4 43 ? 54.208 39.092 22.441 1.00 62.51 102 THR B O 1
ATOM 1418 N N . ASN D 4 44 ? 53.187 39.041 24.426 1.00 71.51 103 ASN B N 1
ATOM 1419 C CA . ASN D 4 44 ? 54.457 39.283 25.086 1.00 73.71 103 ASN B CA 1
ATOM 1420 C C . ASN D 4 44 ? 55.173 38.034 25.517 1.00 73.43 103 ASN B C 1
ATOM 1421 O O . ASN D 4 44 ? 56.098 38.094 26.305 1.00 71.86 103 ASN B O 1
ATOM 1426 N N . SER D 4 45 ? 54.729 36.899 24.980 1.00 77.67 104 SER B N 1
ATOM 1427 C CA . SER D 4 45 ? 55.351 35.593 25.224 1.00 80.69 104 SER B CA 1
ATOM 1428 C C . SER D 4 45 ? 56.788 35.666 24.702 1.00 83.91 104 SER B C 1
ATOM 1429 O O . SER D 4 45 ? 57.047 36.272 23.653 1.00 82.79 104 SER B O 1
ATOM 1432 N N . ASN D 4 46 ? 57.711 35.029 25.409 1.00 86.09 105 ASN B N 1
ATOM 1433 C CA . ASN D 4 46 ? 59.101 35.077 24.999 1.00 91.48 105 ASN B CA 1
ATOM 1434 C C . ASN D 4 46 ? 59.311 34.389 23.649 1.00 92.34 105 ASN B C 1
ATOM 1435 O O . ASN D 4 46 ? 60.205 34.764 22.886 1.00 93.71 105 ASN B O 1
ATOM 1440 N N . ASN D 4 47 ? 58.496 33.386 23.348 1.00 90.84 106 ASN B N 1
ATOM 1441 C CA . ASN D 4 47 ? 58.679 32.663 22.099 1.00 90.97 106 ASN B CA 1
ATOM 1442 C C . ASN D 4 47 ? 57.847 33.181 20.904 1.00 87.92 106 ASN B C 1
ATOM 1443 O O . ASN D 4 47 ? 57.747 32.511 19.873 1.00 88.20 106 ASN B O 1
ATOM 1448 N N . HIS D 4 48 ? 57.305 34.391 21.023 1.00 81.90 107 HIS B N 1
ATOM 1449 C CA . HIS D 4 48 ? 56.445 34.971 19.986 1.00 75.89 107 HIS B CA 1
ATOM 1450 C C . HIS D 4 48 ? 57.121 35.905 18.965 1.00 71.23 107 HIS B C 1
ATOM 1451 O O . HIS D 4 48 ? 58.054 36.624 19.324 1.00 73.17 107 HIS B O 1
ATOM 1458 N N . LEU D 4 49 ? 56.660 35.867 17.700 1.00 64.13 108 LEU B N 1
ATOM 1459 C CA . LEU D 4 49 ? 57.174 36.736 16.604 1.00 56.74 108 LEU B CA 1
ATOM 1460 C C . LEU D 4 49 ? 56.240 37.891 16.195 1.00 53.13 108 LEU B C 1
ATOM 1461 O O . LEU D 4 49 ? 55.094 37.680 15.780 1.00 48.76 108 LEU B O 1
ATOM 1466 N N . ALA D 4 50 ? 56.784 39.098 16.260 1.00 49.07 109 ALA B N 1
ATOM 1467 C CA . ALA D 4 50 ? 56.080 40.333 15.912 1.00 49.87 109 ALA B CA 1
ATOM 1468 C C . ALA D 4 50 ? 55.260 40.371 14.606 1.00 50.78 109 ALA B C 1
ATOM 1469 O O . ALA D 4 50 ? 54.230 41.043 14.509 1.00 50.43 109 ALA B O 1
ATOM 1471 N N . ALA D 4 51 ? 55.725 39.667 13.595 1.00 50.08 110 ALA B N 1
ATOM 1472 C CA . ALA D 4 51 ? 55.037 39.664 12.329 1.00 50.81 110 ALA B CA 1
ATOM 1473 C C . ALA D 4 51 ? 53.688 39.002 12.497 1.00 51.27 110 ALA B C 1
ATOM 1474 O O . ALA D 4 51 ? 52.756 39.300 11.750 1.00 53.22 110 ALA B O 1
ATOM 1476 N N . ASP D 4 52 ? 53.576 38.120 13.481 1.00 49.50 111 ASP B N 1
ATOM 1477 C CA . ASP D 4 52 ? 52.332 37.405 13.681 1.00 51.58 111 ASP B CA 1
ATOM 1478 C C . ASP D 4 52 ? 51.257 37.996 14.584 1.00 51.44 111 ASP B C 1
ATOM 1479 O O . ASP D 4 52 ? 50.231 37.361 14.770 1.00 53.21 111 ASP B O 1
ATOM 1484 N N . SER D 4 53 ? 51.465 39.184 15.129 1.00 49.41 112 SER B N 1
ATOM 1485 C CA . SER D 4 53 ? 50.489 39.765 16.060 1.00 50.69 112 SER B CA 1
ATOM 1486 C C . SER D 4 53 ? 49.097 40.127 15.548 1.00 50.84 112 SER B C 1
ATOM 1487 O O . SER D 4 53 ? 48.095 39.878 16.244 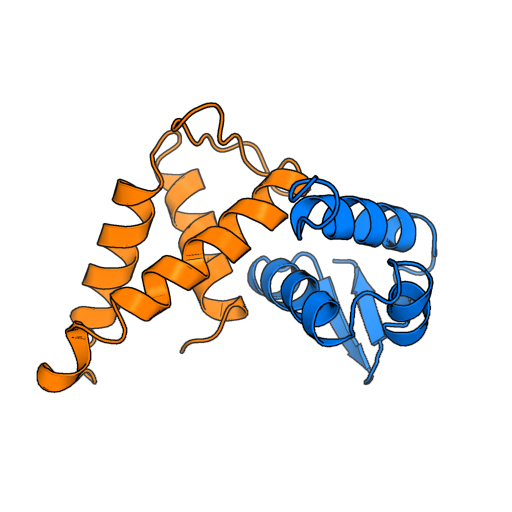1.00 55.19 112 SER B O 1
ATOM 1490 N N . ALA D 4 54 ? 49.011 40.725 14.365 1.00 49.02 113 ALA B N 1
ATOM 1491 C CA . ALA D 4 54 ? 47.707 41.076 13.805 1.00 46.75 113 ALA B CA 1
ATOM 1492 C C . ALA D 4 54 ? 46.843 39.843 13.670 1.00 46.18 113 ALA B C 1
ATOM 1493 O O . ALA D 4 54 ? 45.669 39.912 14.016 1.00 48.42 113 ALA B O 1
ATOM 1495 N N . TYR D 4 55 ? 47.385 38.729 13.152 1.00 47.53 114 TYR B N 1
ATOM 1496 C CA . TYR D 4 55 ? 46.619 37.448 13.085 1.00 52.03 114 TYR B CA 1
ATOM 1497 C C . TYR D 4 55 ? 46.896 37.152 14.522 1.00 51.74 114 TYR B C 1
ATOM 1498 O O . TYR D 4 55 ? 47.802 37.757 15.058 1.00 60.67 114 TYR B O 1
ATOM 1507 N N . ASP D 4 56 ? 46.208 36.253 15.184 1.00 51.21 115 ASP B N 1
ATOM 1508 C CA . ASP D 4 56 ? 46.510 36.075 16.640 1.00 53.01 115 ASP B CA 1
ATOM 1509 C C . ASP D 4 56 ? 45.594 37.014 17.379 1.00 48.84 115 ASP B C 1
ATOM 1510 O O . ASP D 4 56 ? 44.669 36.551 18.053 1.00 45.69 115 ASP B O 1
ATOM 1515 N N . GLN D 4 57 ? 45.846 38.324 17.252 1.00 48.26 116 GLN B N 1
ATOM 1516 C CA . GLN D 4 57 ? 44.947 39.283 17.870 1.00 46.16 116 GLN B CA 1
ATOM 1517 C C . GLN D 4 57 ? 43.547 38.964 17.320 1.00 45.76 116 GLN B C 1
ATOM 1518 O O . GLN D 4 57 ? 42.594 38.774 18.100 1.00 41.83 116 GLN B O 1
ATOM 1524 N N . LYS D 4 58 ? 43.421 38.872 15.989 1.00 43.12 117 LYS B N 1
ATOM 1525 C CA . LYS D 4 58 ? 42.114 38.546 15.395 1.00 46.81 117 LYS B CA 1
ATOM 1526 C C . LYS D 4 58 ? 41.616 37.215 15.885 1.00 46.12 117 LYS B C 1
ATOM 1527 O O . LYS D 4 58 ? 40.465 37.059 16.268 1.00 49.84 117 LYS B O 1
ATOM 1533 N N . ASN D 4 59 ? 42.494 36.234 15.869 1.00 43.78 118 ASN B N 1
ATOM 1534 C CA . ASN D 4 59 ? 42.099 34.915 16.283 1.00 37.69 118 ASN B CA 1
ATOM 1535 C C . ASN D 4 59 ? 41.704 34.813 17.774 1.00 36.71 118 ASN B C 1
ATOM 1536 O O . ASN D 4 59 ? 40.707 34.144 18.122 1.00 31.74 118 ASN B O 1
ATOM 1541 N N . ILE D 4 60 ? 42.474 35.448 18.659 1.00 30.93 119 ILE B N 1
ATOM 1542 C CA . ILE D 4 60 ? 42.126 35.375 20.065 1.00 38.18 119 ILE B CA 1
ATOM 1543 C C . ILE D 4 60 ? 40.740 36.010 20.226 1.00 39.95 119 ILE B C 1
ATOM 1544 O O . ILE D 4 60 ? 39.877 35.453 20.934 1.00 37.51 119 ILE B O 1
ATOM 1549 N N . ARG D 4 61 ? 40.520 37.132 19.518 1.00 40.28 120 ARG B N 1
ATOM 1550 C CA . ARG D 4 61 ? 39.225 37.842 19.544 1.00 42.05 120 ARG B CA 1
ATOM 1551 C C . ARG D 4 61 ? 38.028 36.998 19.163 1.00 39.30 120 ARG B C 1
ATOM 1552 O O . ARG D 4 61 ? 37.008 37.037 19.836 1.00 40.91 120 ARG B O 1
ATOM 1560 N N . ARG D 4 62 ? 38.158 36.176 18.134 1.00 40.07 121 ARG B N 1
ATOM 1561 C CA . ARG D 4 62 ? 37.032 35.328 17.774 1.00 43.00 121 ARG B CA 1
ATOM 1562 C C . ARG D 4 62 ? 36.889 34.231 18.809 1.00 42.27 121 ARG B C 1
ATOM 1563 O O . ARG D 4 62 ? 35.782 33.828 19.121 1.00 42.13 121 ARG B O 1
ATOM 1571 N N . ARG D 4 63 ? 38.005 33.761 19.352 1.00 42.00 122 ARG B N 1
ATOM 1572 C CA . ARG D 4 63 ? 37.918 32.686 20.333 1.00 41.20 122 ARG B CA 1
ATOM 1573 C C . ARG D 4 63 ? 37.186 33.104 21.578 1.00 39.28 122 ARG B C 1
ATOM 1574 O O . ARG D 4 63 ? 36.315 32.360 22.076 1.00 39.32 122 ARG B O 1
ATOM 1582 N N . VAL D 4 64 ? 37.503 34.297 22.074 1.00 34.47 123 VAL B N 1
ATOM 1583 C CA . VAL D 4 64 ? 36.838 34.723 23.305 1.00 36.86 123 VAL B CA 1
ATOM 1584 C C . VAL D 4 64 ? 35.294 34.668 23.304 1.00 38.62 123 VAL B C 1
ATOM 1585 O O . VAL D 4 64 ? 34.691 34.339 24.340 1.00 33.49 123 VAL B O 1
ATOM 1589 N N . TYR D 4 65 ? 34.672 34.941 22.150 1.00 34.99 124 TYR B N 1
ATOM 1590 C CA . TYR D 4 65 ? 33.225 34.873 22.061 1.00 39.81 124 TYR B CA 1
ATOM 1591 C C . TYR D 4 65 ? 32.769 33.452 22.336 1.00 44.98 124 TYR B C 1
ATOM 1592 O O . TYR D 4 65 ? 31.837 33.247 23.127 1.00 41.58 124 TYR B O 1
ATOM 1601 N N . ASP D 4 66 ? 33.423 32.451 21.734 1.00 48.37 125 ASP B N 1
ATOM 1602 C CA . ASP D 4 66 ? 33.004 31.071 21.995 1.00 46.91 125 ASP B CA 1
ATOM 1603 C C . ASP D 4 66 ? 33.082 30.696 23.481 1.00 46.08 125 ASP B C 1
ATOM 1604 O O . ASP D 4 66 ? 32.166 30.076 24.022 1.00 44.26 125 ASP B O 1
ATOM 1609 N N . ALA D 4 67 ? 34.160 31.085 24.152 1.00 41.56 126 ALA B N 1
ATOM 1610 C CA . ALA D 4 67 ? 34.298 30.763 25.568 1.00 42.31 126 ALA B CA 1
ATOM 1611 C C . ALA D 4 67 ? 33.195 31.453 26.385 1.00 45.75 126 ALA B C 1
ATOM 1612 O O . ALA D 4 67 ? 32.417 30.786 27.076 1.00 44.41 126 ALA B O 1
ATOM 1614 N N . 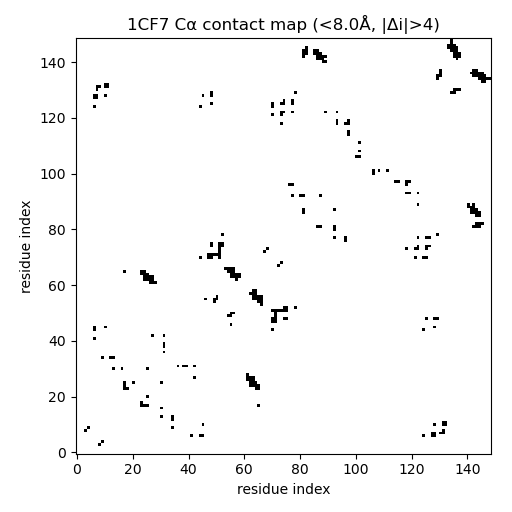LEU D 4 68 ? 33.118 32.786 26.286 1.00 48.64 127 LEU B N 1
ATOM 1615 C CA . LEU D 4 68 ? 32.085 33.538 27.023 1.00 48.31 127 LEU B CA 1
ATOM 1616 C C . LEU D 4 68 ? 30.720 32.895 26.863 1.00 48.91 127 LEU B C 1
ATOM 1617 O O . LEU D 4 68 ? 30.038 32.666 27.847 1.00 51.92 127 LEU B O 1
ATOM 1622 N N . ASN D 4 69 ? 30.350 32.546 25.638 1.00 48.28 128 ASN B N 1
ATOM 1623 C CA . ASN D 4 69 ? 29.055 31.950 25.404 1.00 48.26 128 ASN B CA 1
ATOM 1624 C C . ASN D 4 69 ? 28.764 30.611 26.055 1.00 50.36 128 ASN B C 1
ATOM 1625 O O . ASN D 4 69 ? 27.616 30.380 26.408 1.00 52.69 128 ASN B O 1
ATOM 1630 N N . VAL D 4 70 ? 29.728 29.702 26.221 1.00 52.19 129 VAL B N 1
ATOM 1631 C CA . VAL D 4 70 ? 29.304 28.464 26.888 1.00 53.43 129 VAL B CA 1
ATOM 1632 C C . VAL D 4 70 ? 29.389 28.741 28.401 1.00 55.99 129 VAL B C 1
ATOM 1633 O O . VAL D 4 70 ? 28.540 28.305 29.189 1.00 58.71 129 VAL B O 1
ATOM 1637 N N . LEU D 4 71 ? 30.406 29.487 28.794 1.00 51.44 130 LEU B N 1
ATOM 1638 C CA . LEU D 4 71 ? 30.579 29.828 30.173 1.00 52.79 130 LEU B CA 1
ATOM 1639 C C . LEU D 4 71 ? 29.280 30.510 30.659 1.00 58.25 130 LEU B C 1
ATOM 1640 O O . LEU D 4 71 ? 28.827 30.318 31.804 1.00 60.63 130 LEU B O 1
ATOM 1645 N N . MET D 4 72 ? 28.679 31.291 29.763 1.00 60.36 131 MET B N 1
ATOM 1646 C CA . MET D 4 72 ? 27.458 32.036 30.045 1.00 61.95 131 MET B CA 1
ATOM 1647 C C . MET D 4 72 ? 26.346 31.049 30.287 1.00 60.94 131 MET B C 1
ATOM 1648 O O . MET D 4 72 ? 25.719 31.053 31.335 1.00 60.59 131 MET B O 1
ATOM 1653 N N . ALA D 4 73 ? 26.130 30.189 29.302 1.00 59.26 132 ALA B N 1
ATOM 1654 C CA . ALA D 4 73 ? 25.109 29.165 29.371 1.00 59.26 132 ALA B CA 1
ATOM 1655 C C . ALA D 4 73 ? 25.289 28.214 30.539 1.00 61.92 132 ALA B C 1
ATOM 1656 O O . ALA D 4 73 ? 24.371 27.493 30.875 1.00 66.44 132 ALA B O 1
ATOM 1658 N N . MET D 4 74 ? 26.458 28.179 31.155 1.00 64.51 133 MET B N 1
ATOM 1659 C CA . MET D 4 74 ? 26.648 27.279 32.290 1.00 68.77 133 MET B CA 1
ATOM 1660 C C . MET D 4 74 ? 26.277 28.023 33.568 1.00 70.58 133 MET B C 1
ATOM 1661 O O . MET D 4 74 ? 26.328 27.472 34.675 1.00 71.20 133 MET B O 1
ATOM 1666 N N . ASN D 4 75 ? 25.916 29.290 33.412 1.00 71.27 134 ASN B N 1
ATOM 1667 C CA . ASN D 4 75 ? 25.568 30.091 34.568 1.00 72.72 134 ASN B CA 1
ATOM 1668 C C . ASN D 4 75 ? 26.804 30.318 35.449 1.00 69.62 134 ASN B C 1
ATOM 1669 O O . ASN D 4 75 ? 26.689 30.488 36.656 1.00 70.38 134 ASN B O 1
ATOM 1674 N N . ILE D 4 76 ? 27.989 30.308 34.857 1.00 64.56 135 ILE B N 1
ATOM 1675 C CA . ILE D 4 76 ? 29.181 30.520 35.644 1.00 58.46 135 ILE B CA 1
ATOM 1676 C C . ILE D 4 76 ? 29.483 32.005 35.656 1.00 58.86 135 ILE B C 1
ATOM 1677 O O . ILE D 4 76 ? 30.135 32.492 36.587 1.00 55.63 135 ILE B O 1
ATOM 1682 N N . ILE D 4 77 ? 28.984 32.720 34.639 1.00 56.44 136 ILE B N 1
ATOM 1683 C CA . ILE D 4 77 ? 29.171 34.168 34.554 1.00 58.68 136 ILE B CA 1
ATOM 1684 C C . ILE D 4 77 ? 27.911 34.890 34.062 1.00 61.57 136 ILE B C 1
ATOM 1685 O O . ILE D 4 77 ? 26.971 34.233 33.598 1.00 60.50 136 ILE B O 1
ATOM 1690 N N . SER D 4 78 ? 27.950 36.235 34.123 1.00 65.51 137 SER B N 1
ATOM 1691 C CA . SER D 4 78 ? 26.849 37.159 33.759 1.00 69.87 137 SER B CA 1
ATOM 1692 C C . SER D 4 78 ? 26.603 37.581 32.334 1.00 73.20 137 SER B C 1
ATOM 1693 O O . SER D 4 78 ? 25.631 37.141 31.720 1.00 75.10 137 SER B O 1
ATOM 1696 N N . LYS D 4 79 ? 27.441 38.491 31.837 1.00 76.97 138 LYS B N 1
ATOM 1697 C CA . LYS D 4 79 ? 27.269 39.027 30.482 1.00 83.07 138 LYS B CA 1
ATOM 1698 C C . LYS D 4 79 ? 25.832 39.534 30.288 1.00 85.47 138 LYS B C 1
ATOM 1699 O O . LYS D 4 79 ? 24.971 38.788 29.810 1.00 85.86 138 LYS B O 1
ATOM 1705 N N . GLU D 4 80 ? 25.586 40.794 30.665 1.00 88.43 139 GLU B N 1
ATOM 1706 C CA . GLU D 4 80 ? 24.263 41.433 30.531 1.00 90.46 139 GLU B CA 1
ATOM 1707 C C . GLU D 4 80 ? 24.392 42.837 29.902 1.00 90.05 139 GLU B C 1
ATOM 1708 O O . GLU D 4 80 ? 24.587 43.826 30.604 1.00 87.88 139 GLU B O 1
ATOM 1714 N N . LYS D 4 81 ? 24.291 42.893 28.570 1.00 90.81 140 LYS B N 1
ATOM 1715 C CA . LYS D 4 81 ? 24.406 44.130 27.786 1.00 89.88 140 LYS B CA 1
ATOM 1716 C C . LYS D 4 81 ? 25.787 44.779 27.956 1.00 87.41 140 LYS B C 1
ATOM 1717 O O . LYS D 4 81 ? 25.901 45.933 28.409 1.00 88.81 140 LYS B O 1
ATOM 1723 N N . LYS D 4 82 ? 26.834 44.042 27.598 1.00 80.01 141 LYS B N 1
ATOM 1724 C CA . LYS D 4 82 ? 28.188 44.561 27.716 1.00 75.72 141 LYS B CA 1
ATOM 1725 C C . LYS D 4 82 ? 28.793 44.439 29.112 1.00 75.80 141 LYS B C 1
ATOM 1726 O O . LYS D 4 82 ? 29.982 44.716 29.295 1.00 74.76 141 LYS B O 1
ATOM 1732 N N . GLU D 4 83 ? 28.000 44.042 30.104 1.00 76.07 142 GLU B N 1
ATOM 1733 C CA . GLU D 4 83 ? 28.548 43.910 31.456 1.00 75.33 142 GLU B CA 1
ATOM 1734 C C . GLU D 4 83 ? 28.657 42.429 31.773 1.00 72.20 142 GLU B C 1
ATOM 1735 O O . GLU D 4 83 ? 27.645 41.700 31.797 1.00 68.82 142 GLU B O 1
ATOM 1741 N N . ILE D 4 84 ? 29.897 41.994 31.989 1.00 66.63 143 ILE B N 1
ATOM 1742 C CA . ILE D 4 84 ? 30.176 40.601 32.304 1.00 65.18 143 ILE B CA 1
ATOM 1743 C C . ILE D 4 84 ? 30.524 40.504 33.773 1.00 65.16 143 ILE B C 1
ATOM 1744 O O . ILE D 4 84 ? 31.397 41.243 34.271 1.00 60.80 143 ILE B O 1
ATOM 1749 N N . LYS D 4 85 ? 29.847 39.581 34.459 1.00 67.96 144 LYS B N 1
ATOM 1750 C CA . LYS D 4 85 ? 30.080 39.391 35.887 1.00 70.57 144 LYS B CA 1
ATOM 1751 C C . LYS D 4 85 ? 30.281 37.936 36.256 1.00 68.14 144 LYS B C 1
ATOM 1752 O O . LYS D 4 85 ? 29.684 37.039 35.666 1.00 62.85 144 LYS B O 1
ATOM 1758 N N . TRP D 4 86 ? 31.127 37.727 37.260 1.00 69.32 145 TRP B N 1
ATOM 1759 C CA . TRP D 4 86 ? 31.446 36.404 37.784 1.00 67.09 145 TRP B CA 1
ATOM 1760 C C . TRP D 4 86 ? 30.279 35.845 38.579 1.00 66.79 145 TRP B C 1
ATOM 1761 O O . TRP D 4 86 ? 29.420 36.575 39.031 1.00 67.03 145 TRP B O 1
ATOM 1772 N N . ILE D 4 87 ? 30.259 34.532 38.723 1.00 71.06 146 ILE B N 1
ATOM 1773 C CA . ILE D 4 87 ? 29.247 33.842 39.498 1.00 73.16 146 ILE B CA 1
ATOM 1774 C C . ILE D 4 87 ? 30.023 32.711 40.153 1.00 77.07 146 ILE B C 1
ATOM 1775 O O . ILE D 4 87 ? 30.705 32.940 41.140 1.00 79.05 146 ILE B O 1
ATOM 1780 N N . GLY D 4 88 ? 29.965 31.504 39.593 1.00 79.94 147 GLY B N 1
ATOM 1781 C CA . GLY D 4 88 ? 30.683 30.401 40.204 1.00 82.85 147 GLY B CA 1
ATOM 1782 C C . GLY D 4 88 ? 30.559 29.083 39.482 1.00 86.20 147 GLY B C 1
ATOM 1783 O O . GLY D 4 88 ? 29.524 28.792 38.879 1.00 87.00 147 GLY B O 1
ATOM 1784 N N . LEU D 4 89 ? 31.618 28.280 39.598 1.00 89.40 148 LEU B N 1
ATOM 1785 C CA . LEU D 4 89 ? 31.770 26.975 38.943 1.00 94.46 148 LEU B CA 1
ATOM 1786 C C . LEU D 4 89 ? 30.698 25.905 38.743 1.00 96.69 148 LEU B C 1
ATOM 1787 O O . LEU D 4 89 ? 30.422 25.509 37.597 1.00 97.74 148 LEU B O 1
ATOM 1792 N N . PRO D 4 90 ? 30.106 25.384 39.828 1.00 98.37 149 PRO B N 1
ATOM 1793 C CA . PRO D 4 90 ? 29.119 24.375 39.457 1.00 98.96 149 PRO B CA 1
ATOM 1794 C C . PRO D 4 90 ? 28.088 25.040 38.560 1.00 100.82 149 PRO B C 1
ATOM 1795 O O . PRO D 4 90 ? 27.896 26.273 38.711 1.00 100.82 149 PRO B O 1
#

Sequence (149 aa):
SRHEKSLGLLTTKFVSLLQEAKDGVLDLKLAADTLAVRQKRRIYDITNVLEGIGLIEKKSKNSIQWKGKGLRHFSMKVCEKVQRKGTTSYNEVADELVSEFTNSNNHLAADSAYDQKNIRRRVYDALNVLMAMNIISKEKKEIKWIGLP

Radius of gyration: 15.91 Å; Cα contacts (8 Å, |Δi|>4): 177; chains: 2; bounding box: 43×37×28 Å

B-factor: mean 63.65, std 17.84, range [28.19, 100.82]

Foldseek 3Di:
DVVVVDLVVLLVQVVVQQVVPPVQKDQLVVSCVVSVVPDSVSVVVNVVVCVVVPQKAAPDVSMIGGD/DDDLVVLLVQQLVVQVVVQKAFLVVSLVVVLVVVCVDPPDDPVCSVPSSVVSSVSSVVSCVVCVVVVQWDDDPGMIGGDHDD

Solvent-accessible surface area: 8957 Å² total; per-residue (Å²): 116,217,120,109,162,28,18,12,64,17,0,71,93,0,35,53,25,10,134,132,37,164,136,18,52,3,68,12,115,84,0,16,99,78,4,65,60,57,122,63,123,90,5,85,5,0,4,28,0,0,26,15,29,37,5,8,86,141,97,64,192,52,15,3,57,92,134,86,130,41,15,99,50,8,0,75,57,0,12,86,35,0,102,199,78,33,67,12,40,25,84,74,0,0,63,57,5,15,63,82,45,44,123,41,149,122,38,124,92,87,65,32,60,154,22,62,148,84,4,82,118,63,0,101,11,0,2,58,0,0,58,38,22,104,0,6,33,62,96,180,151,74,0,72,46,93,22,73,138

Secondary structure (DSSP, 8-state):
-TTTT-HHHHHHHHHHHHHHSSTTEEEHHHHHHHTTT--THHHHHHHHHHHHHTSEEEEETTEEEE-/--HHHHHHHHHHHHHHHHSEE-HHHHHHHHHHHHHT-TT--GGGSHHHHHHHHHHHHHHHHHHHHTTSB---SS-EEB----

Nearest PDB structures (foldseek):
  1cf7-assembly1_B  TM=1.012E+00  e=1.680E-14  Homo sapiens
  3o2p-assembly3_E  TM=7.920E-01  e=1.220E-02  Saccharomyces cerevisiae
  3tdz-assembly1_C  TM=7.775E-01  e=2.901E-02  Homo sapiens
  7clf-assembly1_A  TM=7.397E-01  e=7.586E-01  Serratia marcescens
  7clu-assembly1_B  TM=4.323E-01  e=1.293E+00  Serratia marcescens